Protein AF-A0A7G8F8A9-F1 (afdb_monomer_lite)

Sequence (107 aa):
MQSRAVRSTLTDAQKQQLFEVRRRWELSSMDQQKALLAAKQRCLQSANTIDAFRVCKQEQRQGRRELFREARAAMTAERQRLGLPPRPERRRVQKKGRSNWNGPEFS

pLDDT: mean 84.38, std 18.84, range [39.84, 98.25]

Radius of gyration: 19.49 Å; chains: 1; bounding box: 38×33×55 Å

Secondary structure (DSSP, 8-state):
-HHHHGGGG--HHHHHHHHHHHHHHHHHTHHHHHHHHHHHHHHHHH--SHHHHHHHHHHHHHHHHHHHHHHHHHHHHHHHHTTPPPPPP------S-----------

Structure (mmCIF, N/CA/C/O backbone):
data_AF-A0A7G8F8A9-F1
#
_entry.id   AF-A0A7G8F8A9-F1
#
loop_
_atom_site.group_PDB
_atom_site.id
_atom_site.type_symbol
_atom_site.label_atom_id
_atom_site.label_alt_id
_atom_site.label_comp_id
_atom_site.label_asym_id
_atom_site.label_entity_id
_atom_site.label_seq_id
_atom_site.pdbx_PDB_ins_code
_atom_site.Cartn_x
_atom_site.Cartn_y
_atom_site.Cartn_z
_atom_site.occupancy
_atom_site.B_iso_or_equiv
_atom_site.auth_seq_id
_atom_site.auth_comp_id
_atom_site.auth_asym_id
_atom_site.auth_atom_id
_atom_site.pdbx_PDB_model_num
ATOM 1 N N . MET A 1 1 ? -13.458 22.671 5.880 1.00 41.41 1 MET A N 1
ATOM 2 C CA . MET A 1 1 ? -12.672 22.573 7.135 1.00 41.41 1 MET A CA 1
ATOM 3 C C . MET A 1 1 ? -13.011 21.361 8.028 1.00 41.41 1 MET A C 1
ATOM 5 O O . MET A 1 1 ? -12.407 21.223 9.080 1.00 41.41 1 MET A O 1
ATOM 9 N N . GLN A 1 2 ? -13.875 20.417 7.626 1.00 39.84 2 GLN A N 1
ATOM 10 C CA . GLN A 1 2 ? -14.387 19.359 8.526 1.00 39.84 2 GLN A CA 1
ATOM 11 C C . GLN A 1 2 ? -13.419 18.190 8.833 1.00 39.84 2 GLN A C 1
ATOM 13 O O . GLN A 1 2 ? -13.653 17.406 9.744 1.00 39.84 2 GLN A O 1
ATOM 18 N N . SER A 1 3 ? -12.291 18.059 8.126 1.00 51.22 3 SER A N 1
ATOM 19 C CA . SER A 1 3 ? -11.408 16.883 8.243 1.00 51.22 3 SER A CA 1
ATOM 20 C C . SER A 1 3 ? -10.451 16.888 9.445 1.00 51.22 3 SER A C 1
ATOM 22 O O . SER A 1 3 ? -9.837 15.858 9.730 1.00 51.22 3 SER A O 1
ATOM 24 N N . ARG A 1 4 ? -10.274 18.030 10.127 1.00 45.97 4 ARG A N 1
ATOM 25 C CA . ARG A 1 4 ? -9.502 18.115 11.384 1.00 45.97 4 ARG A CA 1
ATOM 26 C C . ARG A 1 4 ? -10.391 17.917 12.619 1.00 45.97 4 ARG A C 1
ATOM 28 O O . ARG A 1 4 ? -9.952 17.239 13.536 1.00 45.97 4 ARG A O 1
ATOM 35 N N . ALA A 1 5 ? -11.639 18.386 12.586 1.00 44.62 5 ALA A N 1
ATOM 36 C CA . ALA A 1 5 ? -12.577 18.311 13.712 1.00 44.62 5 ALA A CA 1
ATOM 37 C C . ALA A 1 5 ? -13.030 16.877 14.073 1.00 44.62 5 ALA A C 1
ATOM 39 O O . ALA A 1 5 ? -13.304 16.597 15.231 1.00 44.62 5 ALA A O 1
ATOM 40 N N . VAL A 1 6 ? -13.029 15.932 13.123 1.00 52.38 6 VAL A N 1
ATOM 41 C CA . VAL A 1 6 ? -13.341 14.510 13.409 1.00 52.38 6 VAL A CA 1
ATOM 42 C C . VAL A 1 6 ? -12.161 13.776 14.070 1.00 52.38 6 VAL A C 1
ATOM 44 O O . VAL A 1 6 ? -12.317 12.695 14.626 1.00 52.38 6 VAL A O 1
ATOM 47 N N . ARG A 1 7 ? -10.941 14.337 14.034 1.00 52.03 7 ARG A N 1
ATOM 48 C CA . ARG A 1 7 ? -9.804 13.746 14.765 1.00 52.03 7 ARG A CA 1
ATOM 49 C C . ARG A 1 7 ? -9.908 13.973 16.277 1.00 52.03 7 ARG A C 1
ATOM 51 O O . ARG A 1 7 ? -9.358 13.177 17.028 1.00 52.03 7 ARG A O 1
ATOM 58 N N . SER A 1 8 ? -10.621 15.018 16.692 1.00 55.22 8 SER A N 1
ATOM 59 C CA . SER A 1 8 ? -10.876 15.395 18.088 1.00 55.22 8 SER A CA 1
ATOM 60 C C . SER A 1 8 ? -12.055 14.656 18.740 1.00 55.22 8 SER A C 1
ATOM 62 O O . SER A 1 8 ? -12.322 14.895 19.907 1.00 55.22 8 SER A O 1
ATOM 64 N N . THR A 1 9 ? -12.734 13.744 18.030 1.00 74.81 9 THR A N 1
ATOM 65 C CA . THR A 1 9 ? -13.900 12.993 18.546 1.00 74.81 9 THR A CA 1
ATOM 66 C C . THR A 1 9 ? -13.651 11.492 18.733 1.00 74.81 9 THR A C 1
ATOM 68 O O . THR A 1 9 ? -14.591 10.755 19.001 1.00 74.81 9 THR A O 1
ATOM 71 N N . LEU A 1 10 ? -12.420 11.006 18.536 1.00 86.44 10 LEU A N 1
ATOM 72 C CA . LEU A 1 10 ? -12.094 9.589 18.736 1.00 86.44 10 LEU A CA 1
ATOM 73 C C . LEU A 1 10 ? -11.659 9.340 20.178 1.00 86.44 10 LEU A C 1
ATOM 75 O O . LEU A 1 10 ? -10.796 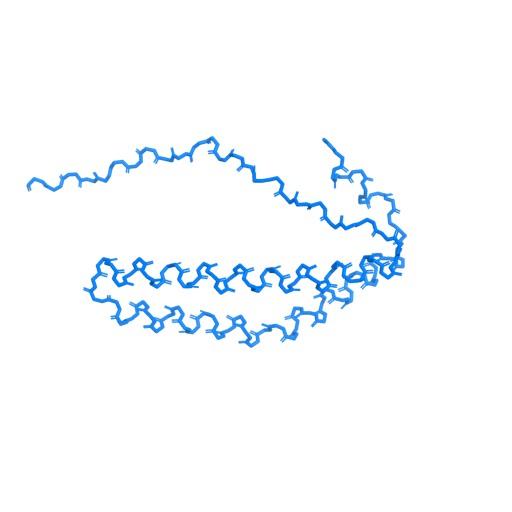10.063 20.685 1.00 86.44 10 LEU A O 1
ATOM 79 N N . THR A 1 11 ? -12.184 8.283 20.794 1.00 92.38 11 THR A N 1
ATOM 80 C CA . THR A 1 11 ? -11.683 7.803 22.088 1.00 92.38 11 THR A CA 1
ATOM 81 C C . THR A 1 11 ? -10.275 7.230 21.929 1.00 92.38 11 THR A C 1
ATOM 83 O O . THR A 1 11 ? -9.866 6.833 20.832 1.00 92.38 11 THR A O 1
ATOM 86 N N . ASP A 1 12 ? -9.508 7.159 23.014 1.00 94.25 12 ASP A N 1
ATOM 87 C CA . ASP A 1 12 ? -8.153 6.602 22.949 1.00 94.25 12 ASP A CA 1
ATOM 88 C C . ASP A 1 12 ? -8.158 5.116 22.575 1.00 94.25 12 ASP A C 1
ATOM 90 O O . ASP A 1 12 ? -7.319 4.684 21.785 1.00 94.25 12 ASP A O 1
ATOM 94 N N . ALA A 1 13 ? -9.179 4.366 23.000 1.00 94.56 13 ALA A N 1
ATOM 95 C CA . ALA A 1 13 ? -9.392 2.988 22.562 1.00 94.56 13 ALA A CA 1
ATOM 96 C C . ALA A 1 13 ? -9.579 2.885 21.035 1.00 94.56 13 ALA A C 1
ATOM 98 O O . ALA A 1 13 ? -8.936 2.063 20.382 1.00 94.56 13 ALA A O 1
ATOM 99 N N . GLN A 1 14 ? -10.389 3.767 20.433 1.00 94.38 14 GLN A N 1
ATOM 100 C CA . GLN A 1 14 ? -10.567 3.803 18.976 1.00 94.38 14 GLN A CA 1
ATOM 101 C C . GLN A 1 14 ? -9.268 4.177 18.251 1.00 94.38 14 GLN A C 1
ATOM 103 O O . GLN A 1 14 ? -8.962 3.619 17.194 1.00 94.38 14 GLN A O 1
ATOM 108 N N . LYS A 1 15 ? -8.483 5.116 18.796 1.00 93.94 15 LYS A N 1
ATOM 109 C CA . LYS A 1 15 ? -7.173 5.478 18.228 1.00 93.94 15 LYS A CA 1
ATOM 110 C C . LYS A 1 15 ? -6.216 4.289 18.261 1.00 93.94 15 LYS A C 1
ATOM 112 O O . LYS A 1 15 ? -5.570 4.024 17.246 1.00 93.94 15 LYS A O 1
ATOM 117 N N . GLN A 1 16 ? -6.165 3.572 19.382 1.00 96.56 16 GLN A N 1
ATOM 118 C CA . GLN A 1 16 ? -5.315 2.401 19.562 1.00 96.56 16 GLN A CA 1
ATOM 119 C C . GLN A 1 16 ? -5.679 1.287 18.571 1.00 96.56 16 GLN A C 1
ATOM 121 O O . GLN A 1 16 ? -4.809 0.784 17.863 1.00 96.56 16 GLN A O 1
ATOM 126 N N . GLN A 1 17 ? -6.967 0.978 18.415 1.00 96.44 17 GLN A N 1
ATOM 127 C CA . GLN A 1 17 ? -7.428 -0.041 17.463 1.00 96.44 17 GLN A CA 1
ATOM 128 C C . GLN A 1 17 ? -7.098 0.320 16.007 1.00 96.44 17 GLN A C 1
ATOM 130 O O . GLN A 1 17 ? -6.581 -0.505 15.247 1.00 96.44 17 GLN A O 1
ATOM 135 N N . LEU A 1 18 ? -7.314 1.581 15.616 1.00 95.31 18 LEU A N 1
ATOM 136 C CA . LEU A 1 18 ? -6.933 2.064 14.286 1.00 95.31 18 LEU A CA 1
ATOM 137 C C . LEU A 1 18 ? -5.415 1.994 14.062 1.00 95.31 18 LEU A C 1
ATOM 139 O O . LEU A 1 18 ? -4.978 1.672 12.953 1.00 95.31 18 LEU A O 1
ATOM 143 N N . PHE A 1 19 ? -4.612 2.297 15.084 1.00 96.06 19 PHE A N 1
ATOM 144 C CA . PHE A 1 19 ? -3.158 2.167 15.027 1.00 96.06 19 PHE A CA 1
ATOM 145 C C . PHE A 1 19 ? -2.731 0.708 14.838 1.00 96.06 19 PHE A C 1
ATOM 147 O O . PHE A 1 19 ? -1.922 0.422 13.958 1.00 96.06 19 PHE A O 1
ATOM 154 N N . GLU A 1 20 ? -3.301 -0.225 15.595 1.00 97.94 20 GLU A N 1
ATOM 155 C CA . GLU A 1 20 ? -2.954 -1.645 15.513 1.00 97.94 20 GLU A CA 1
ATOM 156 C C . GLU A 1 20 ? -3.294 -2.254 14.155 1.00 97.94 20 GLU A C 1
ATOM 158 O O . GLU A 1 20 ? -2.484 -2.989 13.585 1.00 97.94 20 GLU A O 1
ATOM 163 N N . VAL A 1 21 ? -4.462 -1.932 13.589 1.00 97.00 21 VAL A N 1
ATOM 164 C CA . VAL A 1 21 ? -4.812 -2.358 12.223 1.00 97.00 21 VAL A CA 1
ATOM 165 C C . VAL A 1 21 ? -3.849 -1.753 11.211 1.00 97.00 21 VAL A C 1
ATOM 167 O O . VAL A 1 21 ? -3.360 -2.461 10.329 1.00 97.00 21 VAL A O 1
ATOM 170 N N . ARG A 1 22 ? -3.522 -0.464 11.352 1.00 96.12 22 ARG A N 1
ATOM 171 C CA . ARG A 1 22 ? -2.579 0.205 10.458 1.00 96.12 22 ARG A CA 1
ATOM 172 C C . ARG A 1 22 ? -1.199 -0.447 10.504 1.00 96.12 22 ARG A C 1
ATOM 174 O O . ARG A 1 22 ? -0.650 -0.749 9.449 1.00 96.12 22 ARG A O 1
ATOM 181 N N . ARG A 1 23 ? -0.666 -0.683 11.703 1.00 98.00 23 ARG A N 1
ATOM 182 C CA . ARG A 1 23 ? 0.629 -1.333 11.926 1.00 98.00 23 ARG A CA 1
ATOM 183 C C . ARG A 1 23 ? 0.649 -2.736 11.326 1.00 98.00 23 ARG A C 1
ATOM 185 O O . ARG A 1 23 ? 1.588 -3.072 10.613 1.00 98.00 23 ARG A O 1
ATOM 192 N N . ARG A 1 24 ? -0.389 -3.543 11.575 1.00 97.88 24 ARG A N 1
ATOM 193 C CA . ARG A 1 24 ? -0.501 -4.899 11.011 1.00 97.88 24 ARG A CA 1
ATOM 194 C C . ARG A 1 24 ? -0.541 -4.882 9.488 1.00 97.88 24 ARG A C 1
ATOM 196 O O . ARG A 1 24 ? 0.204 -5.639 8.873 1.00 97.88 24 ARG A O 1
ATOM 203 N N . TRP A 1 25 ? -1.341 -3.994 8.890 1.00 97.12 25 TRP A N 1
ATOM 204 C CA . TRP A 1 25 ? -1.360 -3.827 7.436 1.00 97.12 25 TRP A CA 1
ATOM 205 C C . TRP A 1 25 ? 0.038 -3.480 6.918 1.00 97.12 25 TRP A C 1
ATOM 207 O O . TRP A 1 25 ? 0.519 -4.124 5.989 1.00 97.12 25 TRP A O 1
ATOM 217 N N . GLU A 1 26 ? 0.713 -2.504 7.539 1.00 96.19 26 GLU A N 1
ATOM 218 C CA . GLU A 1 26 ? 2.028 -2.043 7.076 1.00 96.19 26 GLU A CA 1
ATOM 219 C C . GLU A 1 26 ? 3.033 -3.185 7.073 1.00 96.19 26 GLU A C 1
ATOM 221 O O . GLU A 1 26 ? 3.646 -3.422 6.034 1.00 96.19 26 GLU A O 1
ATOM 226 N N . LEU A 1 27 ? 3.098 -3.951 8.162 1.00 98.06 27 LEU A N 1
ATOM 227 C CA . LEU A 1 27 ? 3.937 -5.143 8.258 1.00 98.06 27 LEU A CA 1
ATOM 228 C C . LEU A 1 27 ? 3.586 -6.185 7.187 1.00 98.06 27 LEU A C 1
ATOM 230 O O . LEU A 1 27 ? 4.477 -6.631 6.470 1.00 98.06 27 LEU A O 1
ATOM 234 N N . SER A 1 28 ? 2.302 -6.519 7.018 1.00 97.00 28 SER A N 1
ATOM 235 C CA . SER A 1 28 ? 1.864 -7.522 6.031 1.00 97.00 28 SER A CA 1
ATOM 236 C C . SER A 1 28 ? 2.117 -7.110 4.576 1.00 97.00 28 SER A C 1
ATOM 238 O O . SER A 1 28 ? 2.295 -7.955 3.708 1.00 97.00 28 SER A O 1
ATOM 240 N N . SER A 1 29 ? 2.164 -5.805 4.302 1.00 97.19 29 SER A N 1
ATOM 241 C CA . SER A 1 29 ? 2.333 -5.257 2.952 1.00 97.19 29 SER A CA 1
ATOM 242 C C . SER A 1 29 ? 3.793 -5.056 2.534 1.00 97.19 29 SER A C 1
ATOM 244 O O . SER A 1 29 ? 4.056 -4.632 1.406 1.00 97.19 29 SER A O 1
ATOM 246 N N . MET A 1 30 ? 4.755 -5.282 3.438 1.00 97.06 30 MET A N 1
ATOM 247 C CA . MET A 1 30 ? 6.166 -4.960 3.196 1.00 97.06 30 MET A CA 1
ATOM 248 C C . MET A 1 30 ? 6.722 -5.657 1.960 1.00 97.06 30 MET A C 1
ATOM 250 O O . MET A 1 30 ? 7.405 -5.022 1.157 1.00 97.06 30 MET A O 1
ATOM 254 N N . ASP A 1 31 ? 6.398 -6.929 1.758 1.00 97.69 31 ASP A N 1
ATOM 255 C CA . ASP A 1 31 ? 6.930 -7.671 0.616 1.00 97.69 31 ASP A CA 1
ATOM 256 C C . ASP A 1 31 ? 6.298 -7.228 -0.706 1.00 97.69 31 ASP A C 1
ATOM 258 O O . ASP A 1 31 ? 7.005 -7.097 -1.704 1.00 97.69 31 ASP A O 1
ATOM 262 N N . GLN A 1 32 ? 5.019 -6.843 -0.707 1.00 97.00 32 GLN A N 1
ATOM 263 C CA . GLN A 1 32 ? 4.375 -6.217 -1.867 1.00 97.00 32 GLN A CA 1
ATOM 264 C C . GLN A 1 32 ? 5.029 -4.867 -2.210 1.00 97.00 32 GLN A C 1
ATOM 266 O O . GLN A 1 32 ? 5.265 -4.559 -3.380 1.00 97.00 32 GLN A O 1
ATOM 271 N N . GLN A 1 33 ? 5.389 -4.064 -1.203 1.00 96.94 33 GLN A N 1
ATOM 272 C CA . GLN A 1 33 ? 6.116 -2.806 -1.406 1.00 96.94 33 GLN A CA 1
ATOM 273 C C . GLN A 1 33 ? 7.512 -3.035 -1.993 1.00 96.94 33 GLN A C 1
ATOM 275 O O . GLN A 1 33 ? 7.892 -2.355 -2.952 1.00 96.94 33 GLN A O 1
ATOM 280 N N . LYS A 1 34 ? 8.260 -4.010 -1.462 1.00 98.19 34 LYS A N 1
ATOM 281 C CA . LYS A 1 34 ? 9.561 -4.416 -2.013 1.00 98.19 34 LYS A CA 1
ATOM 282 C C . LYS A 1 34 ? 9.416 -4.905 -3.452 1.00 98.19 34 LYS A C 1
ATOM 284 O O . LYS A 1 34 ? 10.188 -4.483 -4.310 1.00 98.19 34 LYS A O 1
ATOM 289 N N . ALA A 1 35 ? 8.404 -5.721 -3.741 1.00 97.50 35 ALA A N 1
ATOM 290 C CA . ALA A 1 35 ? 8.138 -6.233 -5.080 1.00 97.50 35 ALA A CA 1
ATOM 291 C C . ALA A 1 35 ? 7.849 -5.102 -6.078 1.00 97.50 35 ALA A C 1
ATOM 293 O O . ALA A 1 35 ? 8.430 -5.089 -7.162 1.00 97.50 35 ALA A O 1
ATOM 294 N N . LEU A 1 36 ? 7.038 -4.105 -5.700 1.00 97.31 36 LEU A N 1
ATOM 295 C CA . LEU A 1 36 ? 6.778 -2.922 -6.530 1.00 97.31 36 LEU A CA 1
ATOM 296 C C . LEU A 1 36 ? 8.051 -2.109 -6.811 1.00 97.31 36 LEU A C 1
ATOM 298 O O . LEU A 1 36 ? 8.231 -1.599 -7.919 1.00 97.31 36 LEU A O 1
ATOM 302 N N . LEU A 1 37 ? 8.938 -1.973 -5.822 1.00 96.88 37 LEU A N 1
ATOM 303 C CA . LEU A 1 37 ? 10.221 -1.287 -5.998 1.00 96.88 37 LEU A CA 1
ATOM 304 C C . LEU A 1 37 ? 11.163 -2.072 -6.914 1.00 96.88 37 LEU A C 1
ATOM 306 O O . LEU A 1 37 ? 11.730 -1.487 -7.837 1.00 96.88 37 LEU A O 1
ATOM 310 N N . ALA A 1 38 ? 11.279 -3.382 -6.707 1.00 98.12 38 ALA A N 1
ATOM 311 C CA . ALA A 1 38 ? 12.110 -4.253 -7.529 1.00 98.12 38 ALA A CA 1
ATOM 312 C C . ALA A 1 38 ? 11.604 -4.316 -8.980 1.00 98.12 38 ALA A C 1
ATOM 314 O O . ALA A 1 38 ? 12.396 -4.219 -9.916 1.00 98.12 38 ALA A O 1
ATOM 315 N N . ALA A 1 39 ? 10.286 -4.402 -9.187 1.00 97.12 39 ALA A N 1
ATOM 316 C CA . ALA A 1 39 ? 9.672 -4.358 -10.513 1.00 97.12 39 ALA A CA 1
ATOM 317 C C . ALA A 1 39 ? 9.964 -3.032 -11.227 1.00 97.12 39 ALA A C 1
ATOM 319 O O . ALA A 1 39 ? 10.388 -3.030 -12.381 1.00 97.12 39 ALA A O 1
ATOM 320 N N . LYS A 1 40 ? 9.830 -1.902 -10.517 1.00 96.88 40 LYS A N 1
ATOM 321 C CA . LYS A 1 40 ? 10.200 -0.585 -11.048 1.00 96.88 40 LYS A CA 1
ATOM 322 C C . LYS A 1 40 ? 11.672 -0.545 -11.457 1.00 96.88 40 LYS A C 1
ATOM 324 O O . LYS A 1 40 ? 11.976 -0.028 -12.525 1.00 96.88 40 LYS A O 1
ATOM 329 N N . GLN A 1 41 ? 12.575 -1.041 -10.612 1.00 97.81 41 GLN A N 1
ATOM 330 C CA . GLN A 1 41 ? 14.005 -1.048 -10.913 1.00 97.81 41 GLN A CA 1
ATOM 331 C C . GLN A 1 41 ? 14.296 -1.836 -12.191 1.00 97.81 41 GLN A C 1
ATOM 333 O O . GLN A 1 41 ? 14.930 -1.290 -13.089 1.00 97.81 41 GLN A O 1
ATOM 338 N N . ARG A 1 42 ? 13.766 -3.061 -12.308 1.00 98.25 42 ARG A N 1
ATOM 339 C CA . ARG A 1 42 ? 13.943 -3.894 -13.506 1.00 98.25 42 ARG A CA 1
ATOM 340 C C . ARG A 1 42 ? 13.401 -3.220 -14.765 1.00 98.25 42 ARG A C 1
ATOM 342 O O . ARG A 1 42 ? 14.115 -3.150 -15.755 1.00 98.25 42 ARG A O 1
ATOM 349 N N . CYS A 1 43 ? 12.190 -2.663 -14.704 1.00 98.00 43 CYS A N 1
ATOM 350 C CA . CYS A 1 43 ? 11.589 -1.982 -15.853 1.00 98.00 43 CYS A CA 1
ATOM 351 C C . CYS A 1 43 ? 12.435 -0.785 -16.310 1.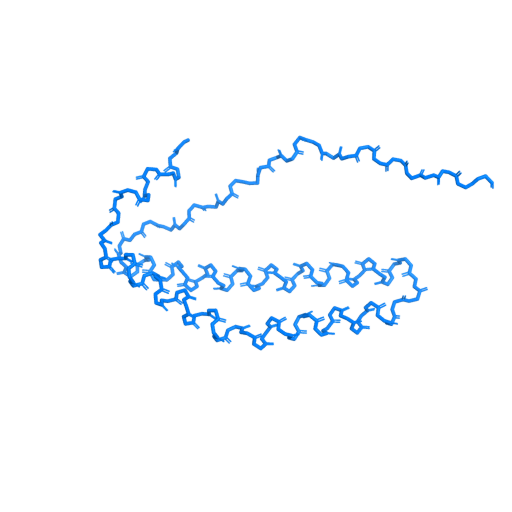00 98.00 43 CYS A C 1
ATOM 353 O O . CYS A 1 43 ? 12.668 -0.594 -17.497 1.00 98.00 43 CYS A O 1
ATOM 355 N N . LEU A 1 44 ? 12.943 0.012 -15.363 1.00 97.25 44 LEU A N 1
ATOM 356 C CA . LEU A 1 44 ? 13.805 1.148 -15.690 1.00 97.25 44 LEU A CA 1
ATOM 357 C C . LEU A 1 44 ? 15.156 0.720 -16.268 1.00 97.25 44 LEU A C 1
ATOM 359 O O . LEU A 1 44 ? 15.668 1.413 -17.136 1.00 97.25 44 LEU A O 1
ATOM 363 N N . GLN A 1 45 ? 15.718 -0.398 -15.807 1.00 97.88 45 GLN A N 1
ATOM 364 C CA . GLN A 1 45 ? 16.958 -0.952 -16.355 1.00 97.88 45 GLN A CA 1
ATOM 365 C C . GLN A 1 45 ? 16.778 -1.498 -17.777 1.00 97.88 45 GLN A C 1
ATOM 367 O O . GLN A 1 45 ? 17.718 -1.439 -18.559 1.00 97.88 45 GLN A O 1
ATOM 372 N N . SER A 1 46 ? 15.592 -2.009 -18.126 1.00 97.12 46 SER A N 1
ATOM 373 C CA . SER A 1 46 ? 15.299 -2.527 -19.469 1.00 97.12 46 SER A CA 1
ATOM 374 C C . SER A 1 46 ? 14.732 -1.479 -20.436 1.00 97.12 46 SER A C 1
ATOM 376 O O . SER A 1 46 ? 14.554 -1.765 -21.620 1.00 97.12 46 SER A O 1
ATOM 378 N N . ALA A 1 47 ? 14.387 -0.283 -19.954 1.00 97.44 47 ALA A N 1
ATOM 379 C CA . ALA A 1 47 ? 13.784 0.765 -20.769 1.00 97.44 47 ALA A CA 1
ATOM 380 C C . ALA A 1 47 ? 14.835 1.476 -21.637 1.00 97.44 47 ALA A C 1
ATOM 382 O O . ALA A 1 47 ? 15.512 2.393 -21.183 1.00 97.44 47 ALA A O 1
ATOM 383 N N . ASN A 1 48 ? 14.900 1.101 -22.915 1.00 97.19 48 ASN A N 1
ATOM 384 C CA . ASN A 1 48 ? 15.829 1.691 -23.890 1.00 97.19 48 ASN A CA 1
ATOM 385 C C . ASN A 1 48 ? 15.224 2.844 -24.712 1.00 97.19 48 ASN A C 1
ATOM 387 O O . ASN A 1 48 ? 15.892 3.417 -25.566 1.00 97.19 48 ASN A O 1
ATOM 391 N N . THR A 1 49 ? 13.951 3.182 -24.487 1.00 97.94 49 THR A N 1
ATOM 392 C CA . THR A 1 49 ? 13.248 4.244 -25.219 1.00 97.94 49 THR A CA 1
ATOM 393 C C . THR A 1 49 ? 12.413 5.107 -24.280 1.00 97.94 49 THR A C 1
ATOM 395 O O . THR A 1 49 ? 12.038 4.695 -23.177 1.00 97.94 49 THR A O 1
ATOM 398 N N . ILE A 1 50 ? 12.076 6.314 -24.741 1.00 97.38 50 ILE A N 1
ATOM 399 C CA . ILE A 1 50 ? 11.196 7.238 -24.013 1.00 97.38 50 ILE A CA 1
ATOM 400 C C . ILE A 1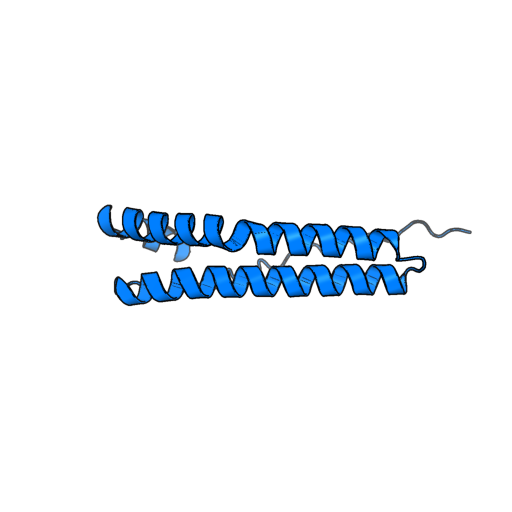 50 ? 9.835 6.587 -23.737 1.00 97.38 50 ILE A C 1
ATOM 402 O O . ILE A 1 50 ? 9.295 6.729 -22.637 1.00 97.38 50 ILE A O 1
ATOM 406 N N . ASP A 1 51 ? 9.283 5.852 -24.701 1.00 97.31 51 ASP A N 1
ATOM 407 C CA . ASP A 1 51 ? 7.978 5.215 -24.539 1.00 97.31 51 ASP A CA 1
ATOM 408 C C . ASP A 1 51 ? 8.028 4.033 -23.570 1.00 97.31 51 ASP A C 1
ATOM 410 O O . ASP A 1 51 ? 7.172 3.947 -22.687 1.00 97.31 51 ASP A O 1
ATOM 414 N N . ALA A 1 52 ? 9.080 3.206 -23.614 1.00 96.94 52 ALA A N 1
ATOM 415 C CA . ALA A 1 52 ? 9.292 2.160 -22.613 1.00 96.94 52 ALA A CA 1
ATOM 416 C C . ALA A 1 52 ? 9.396 2.757 -21.197 1.00 96.94 52 ALA A C 1
ATOM 418 O O . ALA A 1 52 ? 8.749 2.287 -20.259 1.00 96.94 52 ALA A O 1
ATOM 419 N N . PHE A 1 53 ? 10.121 3.870 -21.043 1.00 97.06 53 PHE A N 1
ATOM 420 C CA . PHE A 1 53 ? 10.200 4.581 -19.769 1.00 97.06 53 PHE A CA 1
ATOM 421 C C . PHE A 1 53 ? 8.827 5.094 -19.299 1.00 97.06 53 PHE A C 1
ATOM 423 O O . PHE A 1 53 ? 8.487 4.974 -18.117 1.00 97.06 53 PHE A O 1
ATOM 430 N N . ARG A 1 54 ? 8.001 5.649 -20.200 1.00 97.50 54 ARG A N 1
ATOM 431 C CA . ARG A 1 54 ? 6.634 6.106 -19.879 1.00 97.50 54 ARG A CA 1
ATOM 432 C C . ARG A 1 54 ? 5.753 4.958 -19.388 1.00 97.50 54 ARG A C 1
ATOM 434 O O . ARG A 1 54 ? 5.052 5.144 -18.387 1.00 97.50 54 ARG A O 1
ATOM 441 N N . VAL A 1 55 ? 5.837 3.790 -20.025 1.00 97.62 55 VAL A N 1
ATOM 442 C CA . VAL A 1 55 ? 5.124 2.573 -19.605 1.00 97.62 55 VAL A CA 1
ATOM 443 C C . VAL A 1 55 ? 5.552 2.161 -18.194 1.00 97.62 55 VAL A C 1
ATOM 445 O O . VAL A 1 55 ? 4.699 2.095 -17.307 1.00 97.62 55 VAL A O 1
ATOM 448 N N . CYS A 1 56 ? 6.858 2.063 -17.916 1.00 97.62 56 CYS A N 1
ATOM 449 C CA . CYS A 1 56 ? 7.361 1.753 -16.569 1.00 97.62 56 CYS A CA 1
ATOM 450 C C . CYS A 1 56 ? 6.813 2.708 -15.495 1.00 97.62 56 CYS A C 1
ATOM 452 O O . CYS A 1 56 ? 6.473 2.319 -14.373 1.00 97.62 56 CYS A O 1
ATOM 454 N N . LYS A 1 57 ? 6.712 4.004 -15.818 1.00 96.12 57 LYS A N 1
ATOM 455 C CA . LYS A 1 57 ? 6.143 5.011 -14.911 1.00 96.12 57 LYS A CA 1
ATOM 456 C C . LYS A 1 57 ? 4.644 4.819 -14.695 1.00 96.12 57 LYS A C 1
ATOM 458 O O . LYS A 1 57 ? 4.162 5.129 -13.601 1.00 96.12 57 LYS A O 1
ATOM 463 N N . GLN A 1 58 ? 3.906 4.380 -15.708 1.00 96.75 58 GLN A N 1
ATOM 464 C CA . GLN A 1 58 ? 2.475 4.111 -15.612 1.00 96.75 58 GLN A CA 1
ATOM 465 C C . GLN A 1 58 ? 2.196 2.888 -14.740 1.00 96.75 58 GLN A C 1
ATOM 467 O O . GLN A 1 58 ? 1.417 3.007 -13.792 1.00 96.75 58 GLN A O 1
ATOM 472 N N . GLU A 1 59 ? 2.882 1.777 -14.984 1.00 95.19 59 GLU A N 1
ATOM 473 C CA . GLU A 1 59 ? 2.754 0.544 -14.198 1.00 95.19 59 GLU A CA 1
ATOM 474 C C . GLU A 1 59 ? 3.100 0.796 -12.727 1.00 95.19 59 GLU A C 1
ATOM 476 O O . GLU A 1 59 ? 2.325 0.486 -11.821 1.00 95.19 59 GLU A O 1
ATOM 481 N N . GLN A 1 60 ? 4.200 1.514 -12.466 1.00 96.19 60 GLN A N 1
ATOM 482 C CA . GLN A 1 60 ? 4.570 1.915 -11.109 1.00 96.19 60 GLN A CA 1
ATOM 483 C C . GLN A 1 60 ? 3.475 2.749 -10.420 1.00 96.19 60 GLN A C 1
ATOM 485 O O . GLN A 1 60 ? 3.254 2.639 -9.210 1.00 96.19 60 GLN A O 1
ATOM 490 N N . ARG A 1 61 ? 2.796 3.633 -11.160 1.00 95.56 61 ARG A N 1
ATOM 491 C CA . ARG A 1 61 ? 1.685 4.428 -10.616 1.00 95.56 61 ARG A CA 1
ATOM 492 C C . ARG A 1 61 ? 0.466 3.558 -10.328 1.00 95.56 61 ARG A C 1
ATOM 494 O O . ARG A 1 61 ? -0.194 3.822 -9.326 1.00 95.56 61 ARG A O 1
ATOM 501 N N . GLN A 1 62 ? 0.162 2.583 -11.181 1.00 96.56 62 GLN A N 1
ATOM 502 C CA . GLN A 1 62 ? -0.953 1.653 -10.999 1.00 96.56 62 GLN A CA 1
ATOM 503 C C . GLN A 1 62 ? -0.734 0.777 -9.763 1.00 96.56 62 GLN A C 1
ATOM 505 O O . GLN A 1 62 ? -1.527 0.878 -8.830 1.00 96.56 62 GLN A O 1
ATOM 510 N N . GLY A 1 63 ? 0.409 0.094 -9.659 1.00 96.25 63 GLY A N 1
ATOM 511 C CA . GLY A 1 63 ? 0.705 -0.752 -8.498 1.00 96.25 63 GLY A CA 1
ATOM 512 C C . GLY A 1 63 ? 0.718 0.025 -7.174 1.00 96.25 63 GLY A C 1
ATOM 513 O O . GLY A 1 63 ? 0.200 -0.427 -6.156 1.00 96.25 63 GLY A O 1
ATOM 514 N N . ARG A 1 64 ? 1.199 1.279 -7.175 1.00 95.38 64 ARG A N 1
ATOM 515 C CA . ARG A 1 64 ? 1.062 2.149 -5.992 1.00 95.38 64 ARG A CA 1
ATOM 516 C C . ARG A 1 64 ? -0.394 2.482 -5.670 1.00 95.38 64 ARG A C 1
ATOM 518 O O . ARG A 1 64 ? -0.740 2.548 -4.495 1.00 95.38 64 ARG A O 1
ATOM 525 N N . ARG A 1 65 ? -1.235 2.765 -6.672 1.00 95.31 65 ARG A N 1
ATOM 526 C CA . ARG A 1 65 ? -2.663 3.065 -6.458 1.00 95.31 65 ARG A CA 1
ATOM 527 C C . ARG A 1 65 ? -3.396 1.870 -5.863 1.00 95.31 65 ARG A C 1
ATOM 529 O O . ARG A 1 65 ? -4.219 2.081 -4.978 1.00 95.31 65 ARG A O 1
ATOM 536 N N . GLU A 1 66 ? -3.078 0.666 -6.315 1.00 95.81 66 GLU A N 1
ATOM 537 C CA . GLU A 1 66 ? -3.626 -0.585 -5.785 1.00 95.81 66 GLU A CA 1
ATOM 538 C C . GLU A 1 66 ? -3.237 -0.782 -4.322 1.00 95.81 66 GLU A C 1
ATOM 540 O O . GLU A 1 66 ? -4.123 -0.857 -3.473 1.00 95.81 66 GLU A O 1
ATOM 545 N N . LEU A 1 67 ? -1.948 -0.665 -3.990 1.00 95.31 67 LEU A N 1
ATOM 546 C CA . LEU A 1 67 ? -1.484 -0.723 -2.601 1.00 95.31 67 LEU A CA 1
ATOM 547 C C . LEU A 1 67 ? -2.192 0.317 -1.706 1.00 95.31 67 LEU A C 1
ATOM 549 O O . LEU A 1 67 ? -2.605 0.035 -0.580 1.00 95.31 67 LEU A O 1
ATOM 553 N N . PHE A 1 68 ? -2.382 1.545 -2.207 1.00 92.75 68 PHE A N 1
ATOM 554 C CA . PHE A 1 68 ? -3.143 2.575 -1.491 1.00 92.75 68 PHE A CA 1
ATOM 555 C C . PHE A 1 68 ? -4.625 2.217 -1.328 1.00 92.75 68 PHE A C 1
ATOM 557 O O . PHE A 1 68 ? -5.220 2.570 -0.305 1.00 92.75 68 PHE A O 1
ATOM 564 N N . ARG A 1 69 ? -5.231 1.565 -2.325 1.00 93.56 69 ARG A N 1
ATOM 565 C CA . ARG A 1 69 ? -6.623 1.104 -2.286 1.00 93.56 69 ARG A CA 1
ATOM 566 C C . ARG A 1 69 ? -6.793 0.015 -1.230 1.00 93.56 69 ARG A C 1
ATOM 568 O O . ARG A 1 69 ? -7.711 0.126 -0.425 1.00 93.56 69 ARG A O 1
ATOM 575 N N . GLU A 1 70 ? -5.887 -0.952 -1.171 1.00 95.00 70 GLU A N 1
ATOM 576 C CA . GLU A 1 70 ? -5.877 -2.027 -0.169 1.00 95.00 70 GLU A CA 1
ATOM 577 C C . GLU A 1 70 ? -5.697 -1.478 1.248 1.00 95.00 70 GLU A C 1
ATOM 579 O O . GLU A 1 70 ? -6.515 -1.741 2.130 1.00 95.00 70 GLU A O 1
ATOM 584 N N . ALA A 1 71 ? -4.696 -0.614 1.454 1.00 93.31 71 ALA A N 1
ATOM 585 C CA . ALA A 1 71 ? -4.488 0.057 2.737 1.00 93.31 71 ALA A CA 1
ATOM 586 C C . ALA A 1 71 ? -5.732 0.837 3.175 1.00 93.31 71 ALA A C 1
ATOM 588 O O . ALA A 1 71 ? -6.067 0.909 4.360 1.00 93.31 71 ALA A O 1
ATOM 589 N N . ARG A 1 72 ? -6.434 1.457 2.222 1.00 92.62 72 ARG A N 1
ATOM 590 C CA . ARG A 1 72 ? -7.672 2.174 2.509 1.00 92.62 72 ARG A CA 1
ATOM 591 C C . ARG A 1 72 ? -8.819 1.228 2.837 1.00 92.62 72 ARG A C 1
ATOM 593 O O . ARG A 1 72 ? -9.582 1.562 3.739 1.00 92.62 72 ARG A O 1
ATOM 600 N N . ALA A 1 73 ? -8.942 0.101 2.145 1.00 93.81 73 ALA A N 1
ATOM 601 C CA . ALA A 1 73 ? -9.958 -0.905 2.424 1.00 93.81 73 ALA A CA 1
ATOM 602 C C . ALA A 1 73 ? -9.803 -1.450 3.850 1.00 93.81 73 ALA A C 1
ATOM 604 O O . ALA A 1 73 ? -10.755 -1.368 4.622 1.00 93.81 73 ALA A O 1
ATOM 605 N N . ALA A 1 74 ? -8.586 -1.840 4.248 1.00 94.12 74 ALA A N 1
ATOM 606 C CA . ALA A 1 74 ? -8.291 -2.312 5.603 1.00 94.12 74 ALA A CA 1
ATOM 607 C C . ALA A 1 74 ? -8.685 -1.284 6.680 1.00 94.12 74 ALA A C 1
ATOM 609 O O . ALA A 1 74 ? -9.384 -1.595 7.641 1.00 94.12 74 ALA A O 1
ATOM 610 N N . MET A 1 75 ? -8.316 -0.014 6.480 1.00 94.31 75 MET A N 1
ATOM 611 C CA . MET A 1 75 ? -8.685 1.054 7.415 1.00 94.31 75 MET A CA 1
ATOM 612 C C . MET A 1 75 ? -10.177 1.404 7.388 1.00 94.31 75 MET A C 1
ATOM 614 O O . MET A 1 75 ? -10.693 1.937 8.368 1.00 94.31 75 MET A O 1
ATOM 618 N N . THR A 1 76 ? -10.860 1.199 6.262 1.00 94.12 76 THR A N 1
ATOM 619 C CA . THR A 1 76 ? -12.298 1.477 6.138 1.00 94.12 76 THR A CA 1
ATOM 620 C C . THR A 1 76 ? -13.106 0.401 6.846 1.00 94.12 76 THR A C 1
ATOM 622 O O . THR A 1 76 ? -14.015 0.759 7.588 1.00 94.12 76 THR A O 1
ATOM 625 N N . ALA A 1 77 ? -12.720 -0.868 6.701 1.00 94.94 77 ALA A N 1
ATOM 626 C CA . ALA A 1 77 ? -13.321 -1.979 7.430 1.00 94.94 77 ALA A CA 1
ATOM 627 C C . ALA A 1 77 ? -13.222 -1.767 8.949 1.00 94.94 77 ALA A C 1
ATOM 629 O O . ALA A 1 77 ? -14.227 -1.850 9.650 1.00 94.94 77 ALA A O 1
ATOM 630 N N . GLU A 1 78 ? -12.045 -1.374 9.452 1.00 95.50 78 GLU A N 1
ATOM 631 C CA . GLU A 1 78 ? -11.893 -1.102 10.886 1.00 95.50 78 GLU A CA 1
ATOM 632 C C . GLU A 1 78 ? -12.736 0.094 11.343 1.00 95.50 78 GLU A C 1
ATOM 634 O O . GLU A 1 78 ? -13.385 0.038 12.380 1.00 95.50 78 GLU A O 1
ATOM 639 N N . ARG A 1 79 ? -12.803 1.175 10.557 1.00 94.56 79 ARG A N 1
ATOM 640 C CA . ARG A 1 79 ? -13.684 2.307 10.888 1.00 94.56 79 ARG A CA 1
ATOM 641 C C . ARG A 1 79 ? -15.149 1.889 10.968 1.00 94.56 79 ARG A C 1
ATOM 643 O O . ARG A 1 79 ? -15.815 2.284 11.916 1.00 94.56 79 ARG A O 1
ATOM 650 N N . GLN A 1 80 ? -15.627 1.092 10.014 1.00 94.25 80 GLN A N 1
ATOM 651 C CA . GLN A 1 80 ? -17.001 0.586 10.013 1.00 94.25 80 GLN A CA 1
ATOM 652 C C . GLN A 1 80 ? -17.282 -0.260 11.258 1.00 94.25 80 GLN A C 1
ATOM 654 O O . GLN A 1 80 ? -18.293 -0.039 11.918 1.00 94.25 80 GLN A O 1
ATOM 659 N N . ARG A 1 81 ? -16.350 -1.145 11.637 1.00 95.25 81 ARG A N 1
ATOM 660 C CA . ARG A 1 81 ? -16.436 -1.949 12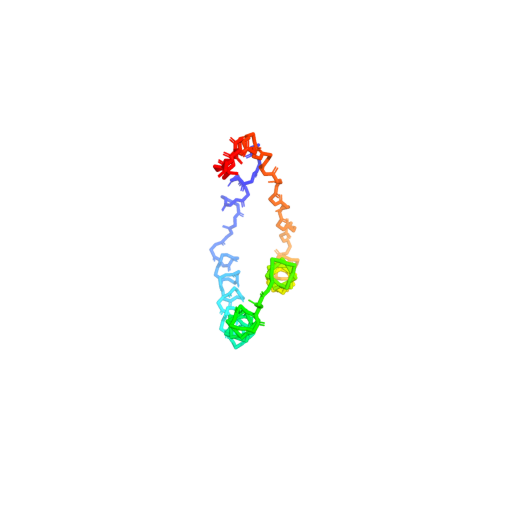.867 1.00 95.25 81 ARG A CA 1
ATOM 661 C C . ARG A 1 81 ? -16.553 -1.089 14.131 1.00 95.25 81 ARG A C 1
ATOM 663 O O . ARG A 1 81 ? -17.234 -1.474 15.072 1.00 95.25 81 ARG A O 1
ATOM 670 N N . LEU A 1 82 ? -15.905 0.075 14.142 1.00 93.94 82 LEU A N 1
ATOM 671 C CA . LEU A 1 82 ? -15.923 1.033 15.254 1.00 93.94 82 LEU A CA 1
ATOM 672 C C . LEU A 1 82 ? -17.090 2.033 15.204 1.00 93.94 82 LEU A C 1
ATOM 674 O O . LEU A 1 82 ? -17.105 2.973 15.999 1.00 93.94 82 LEU A O 1
ATOM 678 N N . GLY A 1 83 ? -18.027 1.892 14.257 1.00 93.12 83 GLY A N 1
ATOM 679 C CA . GLY A 1 83 ? -19.117 2.854 14.051 1.00 93.12 83 GLY A CA 1
ATOM 680 C C . GLY A 1 83 ? -18.636 4.231 13.577 1.00 93.12 83 GLY A C 1
ATOM 681 O O . GLY A 1 83 ? -19.345 5.227 13.699 1.00 93.12 83 GLY A O 1
ATOM 682 N N . LEU A 1 84 ? -17.409 4.314 13.056 1.00 90.69 84 LEU A N 1
ATOM 683 C CA . LEU A 1 84 ? -16.801 5.553 12.592 1.00 90.69 84 LEU A CA 1
ATOM 684 C C . LEU A 1 84 ? -17.126 5.797 11.116 1.00 90.69 84 LEU A C 1
ATOM 686 O O . LEU A 1 84 ? -17.096 4.863 10.308 1.00 90.69 84 LEU A O 1
ATOM 690 N N . PRO A 1 85 ? -17.320 7.063 10.707 1.00 88.31 85 PRO A N 1
ATOM 691 C CA . PRO A 1 85 ? -17.521 7.378 9.305 1.00 88.31 85 PRO A CA 1
ATOM 692 C C . PRO A 1 85 ? -16.293 6.976 8.472 1.00 88.31 85 PRO A C 1
ATOM 694 O O . PRO A 1 85 ? -15.143 7.042 8.956 1.00 88.31 85 PRO A O 1
ATOM 697 N N . PRO A 1 86 ? -16.503 6.604 7.193 1.00 83.62 86 PRO A N 1
ATOM 698 C CA . PRO A 1 86 ? -15.413 6.293 6.289 1.00 83.62 86 PRO A CA 1
ATOM 699 C C . PRO A 1 86 ? -14.465 7.486 6.197 1.00 83.62 86 PRO A C 1
ATOM 701 O O . PRO A 1 86 ? -14.849 8.653 6.314 1.00 83.62 86 PRO A O 1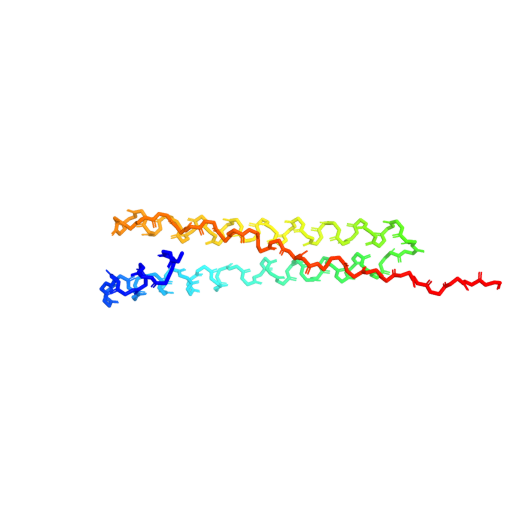
ATOM 704 N N . ARG A 1 87 ? -13.179 7.199 5.991 1.00 80.44 87 ARG A N 1
ATOM 705 C CA . ARG A 1 87 ? -12.191 8.269 5.865 1.00 80.44 87 ARG A CA 1
ATOM 706 C C . ARG A 1 87 ? -12.571 9.123 4.649 1.00 80.44 87 ARG A C 1
ATOM 708 O O . ARG A 1 87 ? -12.714 8.543 3.568 1.00 80.44 87 ARG A O 1
ATOM 715 N N . PRO A 1 88 ? -12.682 10.458 4.780 1.00 73.25 88 PRO A N 1
ATOM 716 C CA . PRO A 1 88 ? -13.003 11.306 3.643 1.00 73.25 88 PRO A CA 1
ATOM 717 C C . PRO A 1 88 ? -11.938 11.121 2.566 1.00 73.25 88 PRO A C 1
ATOM 719 O O . PRO A 1 88 ? -10.744 10.989 2.871 1.00 73.25 88 PRO A O 1
ATOM 722 N N . GLU A 1 89 ? -12.352 11.094 1.298 1.00 69.38 89 GLU A N 1
ATOM 723 C CA . GLU A 1 89 ? -11.387 11.234 0.218 1.00 69.38 89 GLU A CA 1
ATOM 724 C C . GLU A 1 89 ? -10.590 12.511 0.438 1.00 69.38 89 GLU A C 1
ATOM 726 O O . GLU A 1 89 ? -11.141 13.582 0.703 1.00 69.38 89 GLU A O 1
ATOM 731 N N . ARG A 1 90 ? -9.259 12.398 0.360 1.00 62.41 90 ARG A N 1
ATOM 732 C CA . ARG A 1 90 ? -8.446 13.594 0.191 1.00 62.41 90 ARG A CA 1
ATOM 733 C C . ARG A 1 90 ? -8.944 14.217 -1.104 1.00 62.41 90 ARG A C 1
ATOM 735 O O . ARG A 1 90 ? -8.666 13.662 -2.166 1.00 62.41 90 ARG A O 1
ATOM 742 N N . ARG A 1 91 ? -9.682 15.336 -1.016 1.00 54.38 91 ARG A N 1
ATOM 743 C CA . ARG A 1 91 ? -9.919 16.196 -2.179 1.00 54.38 91 ARG A CA 1
ATOM 744 C C . ARG A 1 91 ? -8.573 16.310 -2.870 1.00 54.38 91 ARG A C 1
ATOM 746 O O . ARG A 1 91 ? -7.578 16.610 -2.201 1.00 54.38 91 ARG A O 1
ATOM 753 N N . ARG A 1 92 ? -8.524 16.003 -4.169 1.00 52.62 92 ARG A N 1
ATOM 754 C CA . ARG A 1 92 ? -7.354 16.351 -4.969 1.00 52.62 92 ARG A CA 1
ATOM 755 C C . ARG A 1 92 ? -7.156 17.831 -4.696 1.00 52.62 92 ARG A C 1
ATOM 757 O O . ARG A 1 92 ? -8.014 18.630 -5.058 1.00 52.62 92 ARG A O 1
ATOM 764 N N . VAL A 1 93 ? -6.097 18.183 -3.970 1.00 51.97 93 VAL A N 1
ATOM 765 C CA . VAL A 1 93 ? -5.640 19.564 -3.972 1.00 51.97 93 VAL A CA 1
ATOM 766 C C . VAL A 1 93 ? -5.395 19.801 -5.449 1.00 51.97 93 VAL A C 1
ATOM 768 O O . VAL A 1 93 ? -4.522 19.149 -6.029 1.00 51.97 93 VAL A O 1
ATOM 771 N N . GLN A 1 94 ? -6.263 20.587 -6.089 1.00 50.22 94 GLN A N 1
ATOM 772 C CA . GLN A 1 94 ? -5.971 21.103 -7.409 1.00 50.22 94 GLN A CA 1
ATOM 773 C C . GLN A 1 94 ? -4.616 21.768 -7.230 1.00 50.22 94 GLN A C 1
ATOM 775 O O . GLN A 1 94 ? -4.504 22.785 -6.547 1.00 50.22 94 GLN A O 1
ATOM 780 N N . LYS A 1 95 ? -3.560 21.132 -7.738 1.00 50.41 95 LYS A N 1
ATOM 781 C CA . LYS A 1 95 ? -2.290 21.812 -7.903 1.00 50.41 95 LYS A CA 1
ATOM 782 C C . LYS A 1 95 ? -2.582 22.914 -8.917 1.00 50.41 95 LYS A C 1
ATOM 784 O O . LYS A 1 95 ? -2.515 22.667 -10.117 1.00 50.41 95 LYS A O 1
ATOM 789 N N . LYS A 1 96 ? -2.959 24.107 -8.446 1.00 49.41 96 LYS A N 1
ATOM 790 C CA . LYS A 1 96 ? -2.659 25.340 -9.172 1.00 49.41 96 LYS A CA 1
ATOM 791 C C . LYS A 1 96 ? -1.139 25.331 -9.310 1.00 49.41 96 LYS A C 1
ATOM 793 O O . LYS A 1 96 ? -0.440 25.429 -8.309 1.00 49.41 96 LYS A O 1
ATOM 798 N N . GLY A 1 97 ? -0.656 25.034 -10.510 1.00 49.78 97 GLY A N 1
ATOM 799 C CA . GLY A 1 97 ? 0.761 24.801 -10.773 1.00 49.78 97 GLY A CA 1
ATOM 800 C C . GLY A 1 97 ? 1.022 23.454 -11.437 1.00 49.78 97 GLY A C 1
ATOM 801 O O . GLY A 1 97 ? 1.717 22.599 -10.889 1.00 49.78 97 GLY A O 1
ATOM 802 N N . ARG A 1 98 ? 0.494 23.269 -12.653 1.00 50.28 98 ARG A N 1
ATOM 803 C CA . ARG A 1 98 ? 1.328 22.658 -13.692 1.00 50.28 98 ARG A CA 1
ATOM 804 C C . ARG A 1 98 ? 2.493 23.630 -13.880 1.00 50.28 98 ARG A C 1
ATOM 806 O O . ARG A 1 98 ? 2.271 24.784 -14.220 1.00 50.28 98 ARG A O 1
ATOM 813 N N .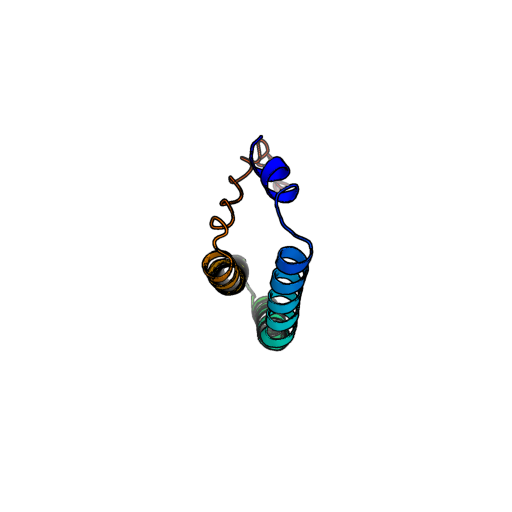 SER A 1 99 ? 3.700 23.188 -13.569 1.00 53.69 99 SER A N 1
ATOM 814 C CA . SER A 1 99 ? 4.925 23.871 -13.966 1.00 53.69 99 SER A CA 1
ATOM 815 C C . SER A 1 99 ? 4.943 23.985 -15.495 1.00 53.69 99 SER A C 1
ATOM 817 O O . SER A 1 99 ? 4.909 22.951 -16.163 1.00 53.69 99 SER A O 1
ATOM 819 N N . ASN A 1 100 ? 5.000 25.208 -16.031 1.00 54.47 100 ASN A N 1
ATOM 820 C CA . ASN A 1 100 ? 5.373 25.510 -17.422 1.00 54.47 100 ASN A CA 1
ATOM 821 C C . ASN A 1 100 ? 6.865 25.196 -17.634 1.00 54.47 100 ASN A C 1
ATOM 823 O O . ASN A 1 100 ? 7.672 26.083 -17.888 1.00 54.47 100 ASN A O 1
ATOM 827 N N . TRP A 1 101 ? 7.268 23.941 -17.446 1.00 53.75 101 TRP A N 1
ATOM 828 C CA . TRP A 1 101 ? 8.619 23.527 -17.799 1.00 53.75 101 TRP A CA 1
ATOM 829 C C . TRP A 1 101 ? 8.625 23.211 -19.295 1.00 53.75 101 TRP A C 1
ATOM 831 O O . TRP A 1 101 ? 8.299 22.095 -19.697 1.00 53.75 101 TRP A O 1
ATOM 841 N N . ASN A 1 102 ? 8.921 24.224 -20.107 1.00 63.75 102 ASN A N 1
ATOM 842 C CA . ASN A 1 102 ? 9.357 24.033 -21.484 1.00 63.75 102 ASN A CA 1
ATOM 843 C C . ASN A 1 102 ? 10.826 23.621 -21.379 1.00 63.75 102 ASN A C 1
ATOM 845 O O . ASN A 1 102 ? 11.653 24.421 -20.945 1.00 63.75 102 ASN A O 1
ATOM 849 N N . GLY A 1 103 ? 11.126 22.347 -21.632 1.00 57.84 103 GLY A N 1
ATOM 850 C CA . GLY A 1 103 ? 12.511 21.881 -21.620 1.00 57.84 103 GLY A CA 1
ATOM 851 C C . GLY A 1 103 ? 13.365 22.607 -22.659 1.00 57.84 103 GLY A C 1
ATOM 852 O O . GLY A 1 103 ? 12.806 23.278 -23.524 1.00 57.84 103 GLY A O 1
ATOM 853 N N . PRO A 1 104 ? 14.702 22.508 -22.570 1.00 60.47 104 PRO A N 1
ATOM 854 C CA . PRO A 1 104 ? 15.572 23.159 -23.538 1.00 60.47 104 PRO A CA 1
ATOM 855 C C . PRO A 1 104 ? 15.259 22.645 -24.947 1.00 60.47 104 PRO A C 1
ATOM 857 O O . PRO A 1 104 ? 15.236 21.434 -25.182 1.00 60.47 104 PRO A O 1
ATOM 860 N N . GLU A 1 105 ? 14.994 23.575 -25.863 1.00 58.84 105 GLU A N 1
ATOM 861 C CA . GLU A 1 105 ? 14.993 23.304 -27.296 1.00 58.84 105 GLU A CA 1
ATOM 862 C C . GLU A 1 105 ? 16.444 23.041 -27.694 1.00 58.84 105 GLU A C 1
ATOM 864 O O . GLU A 1 105 ? 17.292 23.930 -27.633 1.00 58.84 105 GLU A O 1
ATOM 869 N N . PHE A 1 106 ? 16.755 21.792 -28.023 1.00 54.94 106 PHE A N 1
ATOM 870 C CA . PHE A 1 106 ? 18.011 21.488 -28.689 1.00 54.94 106 PHE A CA 1
ATOM 871 C C . PHE A 1 106 ? 17.887 22.007 -30.126 1.00 54.94 106 PHE A C 1
ATOM 873 O O . PHE A 1 106 ? 17.034 21.524 -30.871 1.00 54.94 106 PHE A O 1
ATOM 880 N N . SER A 1 107 ? 18.672 23.041 -30.448 1.00 53.22 107 SER A N 1
ATOM 881 C CA . SER A 1 107 ? 18.917 23.515 -31.818 1.00 53.22 107 SER A CA 1
ATOM 882 C C . SER A 1 107 ? 19.916 22.613 -32.531 1.00 53.22 107 SER A C 1
ATOM 884 O O . SER A 1 107 ? 20.834 22.113 -31.839 1.00 53.22 107 SER A O 1
#

Foldseek 3Di:
DVQVVLVVVDDPVLVVLLVVLLVVLCVVCVVLVVVLVVQLVVQVVPDPDPVSNVVSVVVSVVSVVVSVVVSQVSSQVSCVVVVHDRNDPPDPPPPPDPDPPPDDDDD